Protein AF-A0A0V8HGW3-F1 (afdb_monomer_lite)

Radius of gyration: 15.17 Å; chains: 1; bounding box: 31×19×44 Å

Organism: NCBI:txid1402860

Structure (mmCIF, N/CA/C/O backbone):
data_AF-A0A0V8HGW3-F1
#
_entry.id   AF-A0A0V8HGW3-F1
#
loop_
_atom_site.group_PDB
_atom_site.id
_atom_site.type_symbol
_atom_site.label_atom_id
_atom_site.label_alt_id
_atom_site.label_comp_id
_atom_site.label_asym_id
_atom_site.label_entity_id
_atom_site.label_seq_id
_atom_site.pdbx_PDB_ins_code
_atom_site.Cartn_x
_atom_site.Cartn_y
_atom_site.Cartn_z
_atom_site.occupancy
_atom_site.B_iso_or_equiv
_atom_site.auth_seq_id
_atom_site.auth_comp_id
_atom_site.auth_asym_id
_atom_site.auth_atom_id
_atom_site.pdbx_PDB_model_num
ATOM 1 N N . MET A 1 1 ? -8.199 -7.502 18.782 1.00 64.44 1 MET A N 1
ATOM 2 C CA . MET A 1 1 ? -8.156 -6.295 17.922 1.00 64.44 1 MET A CA 1
ATOM 3 C C . MET A 1 1 ? -7.642 -6.554 16.519 1.00 64.44 1 MET A C 1
ATOM 5 O O . MET A 1 1 ? -8.337 -6.178 15.583 1.00 64.44 1 MET A O 1
ATOM 9 N N . PHE A 1 2 ? -6.499 -7.232 16.363 1.00 64.94 2 PHE A N 1
ATOM 10 C CA . PHE A 1 2 ? -5.941 -7.578 15.050 1.00 64.94 2 PHE A CA 1
ATOM 11 C C . PHE A 1 2 ? -6.983 -8.210 14.113 1.00 64.94 2 PHE A C 1
ATOM 13 O O . PHE A 1 2 ? -7.167 -7.738 13.006 1.00 64.94 2 PHE A O 1
ATOM 20 N N . LYS A 1 3 ? -7.817 -9.147 14.600 1.00 72.38 3 LYS A N 1
ATOM 21 C CA . LYS A 1 3 ? -8.936 -9.737 13.828 1.00 72.38 3 LYS A CA 1
ATOM 22 C C . LYS A 1 3 ? -9.996 -8.741 13.303 1.00 72.38 3 LYS A C 1
ATOM 24 O O . LYS A 1 3 ? -10.686 -9.067 12.339 1.00 72.38 3 LYS A O 1
ATOM 29 N N . ARG A 1 4 ? -10.200 -7.578 13.940 1.00 75.19 4 ARG A N 1
ATOM 30 C CA . ARG A 1 4 ? -11.141 -6.534 13.467 1.00 75.19 4 ARG A CA 1
ATOM 31 C C . ARG A 1 4 ? -10.484 -5.663 12.395 1.00 75.19 4 ARG A C 1
ATOM 33 O O . ARG A 1 4 ? -11.070 -5.496 11.332 1.00 75.19 4 ARG A O 1
ATOM 40 N N . TYR A 1 5 ? -9.250 -5.218 12.635 1.00 73.88 5 TYR A N 1
ATOM 41 C CA . TYR A 1 5 ? -8.438 -4.501 11.643 1.00 73.88 5 TYR A CA 1
ATOM 42 C C . TYR A 1 5 ? -8.135 -5.351 10.407 1.00 73.88 5 TYR A C 1
ATOM 44 O O . TYR A 1 5 ? -8.195 -4.851 9.290 1.00 73.88 5 TYR A O 1
ATOM 52 N N . LEU A 1 6 ? -7.889 -6.647 10.590 1.00 74.25 6 LEU A N 1
ATOM 53 C CA . LEU A 1 6 ? -7.709 -7.610 9.512 1.00 74.25 6 LEU A CA 1
ATOM 54 C C . LEU A 1 6 ? -8.992 -7.749 8.692 1.00 74.25 6 LEU A C 1
ATOM 56 O O . LEU A 1 6 ? -8.943 -7.637 7.477 1.00 74.25 6 LEU A O 1
ATOM 60 N N . ARG A 1 7 ? -10.162 -7.901 9.334 1.00 83.81 7 ARG A N 1
ATOM 61 C CA . ARG A 1 7 ? -11.455 -7.910 8.624 1.00 83.81 7 ARG A CA 1
ATOM 62 C C . ARG A 1 7 ? -11.721 -6.609 7.870 1.00 83.81 7 ARG A C 1
ATOM 64 O O . ARG A 1 7 ? -12.264 -6.654 6.773 1.00 83.81 7 ARG A O 1
ATOM 71 N N . PHE A 1 8 ? -11.351 -5.466 8.440 1.00 83.88 8 PHE A N 1
ATOM 72 C CA . PHE A 1 8 ? -11.433 -4.179 7.754 1.00 83.88 8 PHE A CA 1
ATOM 73 C C . PHE A 1 8 ? -10.497 -4.121 6.538 1.00 83.88 8 PHE A C 1
ATOM 75 O O . PHE A 1 8 ? -10.933 -3.738 5.459 1.00 83.88 8 PHE A O 1
ATOM 82 N N . ASN A 1 9 ? -9.256 -4.595 6.670 1.00 78.75 9 ASN A N 1
ATOM 83 C CA . ASN A 1 9 ? -8.305 -4.650 5.561 1.00 78.75 9 ASN A CA 1
ATOM 84 C C . ASN A 1 9 ? -8.709 -5.664 4.477 1.00 78.75 9 ASN A C 1
ATOM 86 O O . ASN A 1 9 ? -8.540 -5.379 3.299 1.00 78.75 9 ASN A O 1
ATOM 90 N N . ILE A 1 10 ? -9.355 -6.777 4.841 1.00 83.75 10 ILE A N 1
ATOM 91 C CA . ILE A 1 10 ? -9.988 -7.699 3.882 1.00 83.75 10 ILE A CA 1
ATOM 92 C C . ILE A 1 10 ? -11.128 -6.999 3.129 1.00 83.75 10 ILE A C 1
ATOM 94 O O . ILE A 1 10 ? -11.265 -7.176 1.926 1.00 83.75 10 ILE A O 1
ATOM 98 N N . LYS A 1 11 ? -11.933 -6.161 3.793 1.00 86.06 11 LYS A N 1
ATOM 99 C CA . LYS A 1 11 ? -12.957 -5.353 3.103 1.00 86.06 11 LYS A CA 1
ATOM 100 C C . LYS A 1 11 ? -12.354 -4.277 2.200 1.00 86.06 11 LYS A C 1
ATOM 102 O O . LYS A 1 11 ? -12.970 -3.925 1.203 1.00 86.06 11 LYS A O 1
ATOM 107 N N . LEU A 1 12 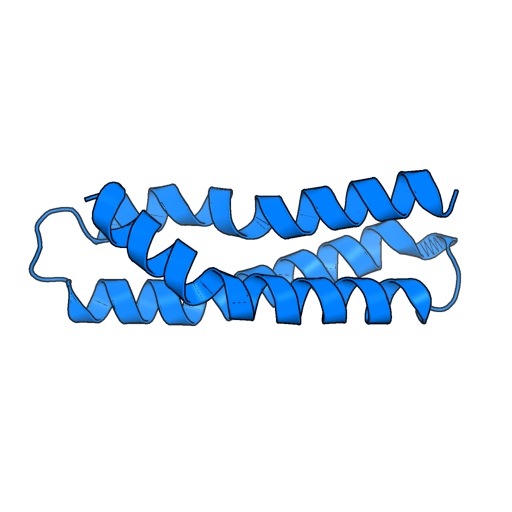? -11.171 -3.768 2.541 1.00 84.75 12 LEU A N 1
ATOM 108 C CA . LEU A 1 12 ? -10.395 -2.869 1.689 1.00 84.75 12 LEU A CA 1
ATOM 109 C C . LEU A 1 12 ? -9.693 -3.604 0.543 1.00 84.75 12 LEU A C 1
ATOM 111 O O . LEU A 1 12 ? -9.194 -2.944 -0.359 1.00 84.75 12 LEU A O 1
ATOM 115 N N . PHE A 1 13 ? -9.653 -4.939 0.537 1.00 83.62 13 PHE A N 1
ATOM 116 C CA . PHE A 1 13 ? -8.937 -5.723 -0.470 1.00 83.62 13 PHE A CA 1
ATOM 117 C C . PHE A 1 13 ? -9.268 -5.349 -1.928 1.00 83.62 13 PHE A C 1
ATOM 119 O O . PHE A 1 13 ? -8.331 -5.233 -2.713 1.00 83.62 13 PHE A O 1
ATOM 126 N N . PRO A 1 14 ? -10.529 -5.057 -2.317 1.00 85.94 14 PRO A N 1
ATOM 127 C CA . PRO A 1 14 ? -10.826 -4.571 -3.666 1.00 85.94 14 PRO A CA 1
ATOM 128 C C . PRO A 1 14 ? -10.116 -3.253 -4.012 1.00 85.94 14 PRO A C 1
ATOM 130 O O . PRO A 1 14 ? -9.672 -3.078 -5.142 1.00 85.94 14 PRO A O 1
ATOM 133 N N . LEU A 1 15 ? -9.958 -2.347 -3.039 1.00 86.94 15 LEU A N 1
ATOM 134 C CA . LEU A 1 15 ? -9.174 -1.122 -3.213 1.00 86.94 15 LEU A CA 1
ATOM 135 C C . LEU A 1 15 ? -7.692 -1.457 -3.405 1.00 86.94 15 LEU A C 1
ATOM 137 O O . LEU A 1 15 ? -7.078 -0.934 -4.327 1.00 86.94 15 LEU A O 1
ATOM 141 N N . TYR A 1 16 ? -7.133 -2.359 -2.590 1.00 83.62 16 TYR A N 1
ATOM 142 C CA . TYR A 1 16 ? -5.752 -2.826 -2.773 1.00 83.62 16 TYR A CA 1
ATOM 143 C C . TYR A 1 16 ? -5.533 -3.417 -4.168 1.00 83.62 16 TYR A C 1
ATOM 145 O O . TYR A 1 16 ? -4.539 -3.085 -4.804 1.00 83.62 16 TYR A O 1
ATOM 153 N N . LEU A 1 17 ? -6.465 -4.239 -4.664 1.00 83.69 17 LEU A N 1
ATOM 154 C CA . LEU A 1 17 ? -6.408 -4.796 -6.017 1.00 83.69 17 LEU A CA 1
ATOM 155 C C . LEU A 1 17 ? -6.464 -3.707 -7.093 1.00 83.69 17 LEU A C 1
ATOM 157 O O . LEU A 1 17 ? -5.652 -3.732 -8.012 1.00 83.69 17 LEU A O 1
ATOM 161 N N . GLY A 1 18 ? -7.377 -2.739 -6.980 1.00 87.19 18 GLY A N 1
ATOM 162 C CA . GLY A 1 18 ? -7.472 -1.636 -7.941 1.00 87.19 18 GLY A CA 1
ATOM 163 C C . GLY A 1 18 ? -6.198 -0.788 -7.988 1.00 87.19 18 GLY A C 1
ATOM 164 O O . GLY A 1 18 ? -5.684 -0.495 -9.064 1.00 87.19 18 GLY A O 1
ATOM 165 N N . LEU A 1 19 ? -5.641 -0.461 -6.820 1.00 86.12 19 LEU A N 1
ATOM 166 C CA . LEU A 1 19 ? -4.390 0.290 -6.698 1.00 86.12 19 LEU A CA 1
ATOM 167 C C . LEU A 1 19 ? -3.182 -0.508 -7.200 1.00 86.12 19 LEU A C 1
ATOM 169 O O . LEU A 1 19 ? -2.308 0.043 -7.862 1.00 86.12 19 LEU A O 1
ATOM 173 N N . ALA A 1 20 ? -3.151 -1.813 -6.938 1.00 82.69 20 ALA A N 1
ATOM 174 C CA . ALA A 1 20 ? -2.152 -2.715 -7.489 1.00 82.69 20 ALA A CA 1
ATOM 175 C C . ALA A 1 20 ? -2.219 -2.781 -9.022 1.00 82.69 20 ALA A C 1
ATOM 177 O O . ALA A 1 20 ? -1.184 -2.730 -9.677 1.00 82.69 20 ALA A O 1
ATOM 178 N N . PHE A 1 21 ? -3.416 -2.837 -9.611 1.00 85.25 21 PHE A N 1
ATOM 179 C CA . PHE A 1 21 ? -3.583 -2.760 -11.063 1.00 85.25 21 PHE A CA 1
ATOM 180 C C . PHE A 1 21 ? -3.099 -1.424 -11.627 1.00 85.25 21 PHE A C 1
ATOM 182 O O . PHE A 1 21 ? -2.409 -1.416 -12.643 1.00 85.25 21 PHE A O 1
ATOM 189 N N . MET A 1 22 ? -3.396 -0.309 -10.955 1.00 82.88 22 MET A N 1
ATOM 190 C CA . MET A 1 22 ? -2.857 0.998 -11.339 1.00 82.88 22 MET A CA 1
ATOM 191 C C . MET A 1 22 ? -1.328 1.029 -11.280 1.00 82.88 22 MET A C 1
ATOM 193 O O . MET A 1 22 ? -0.714 1.557 -12.200 1.00 82.88 22 MET A O 1
ATOM 197 N N . LEU A 1 23 ? -0.715 0.421 -10.257 1.00 82.31 23 LEU A N 1
ATOM 198 C CA . LEU A 1 23 ? 0.740 0.269 -10.169 1.00 82.31 23 LEU A CA 1
ATOM 199 C C . LEU A 1 23 ? 1.291 -0.518 -11.360 1.00 82.31 23 LEU A C 1
ATOM 201 O O . LEU A 1 23 ? 2.262 -0.089 -11.972 1.00 82.31 23 LEU A O 1
ATOM 205 N N . MET A 1 24 ? 0.662 -1.646 -11.708 1.00 80.56 24 MET A N 1
ATOM 206 C CA . MET A 1 24 ? 1.084 -2.441 -12.863 1.00 80.56 24 MET A CA 1
ATOM 207 C C . MET A 1 24 ? 1.007 -1.626 -14.154 1.00 80.56 24 MET A C 1
ATOM 209 O O . MET A 1 24 ? 1.961 -1.634 -14.917 1.00 80.56 24 MET A O 1
ATOM 213 N N . ILE A 1 25 ? -0.089 -0.895 -14.381 1.00 81.88 25 ILE A N 1
ATOM 214 C CA . ILE A 1 25 ? -0.251 -0.039 -15.565 1.00 81.88 25 ILE A CA 1
ATOM 215 C C . ILE A 1 25 ? 0.822 1.054 -15.577 1.00 81.88 25 ILE A C 1
ATOM 217 O O . ILE A 1 25 ? 1.500 1.218 -16.583 1.00 81.88 25 ILE A O 1
ATOM 221 N N . ALA A 1 26 ? 1.023 1.761 -14.464 1.00 76.06 26 ALA A N 1
ATOM 222 C CA . ALA A 1 26 ? 2.031 2.814 -14.369 1.00 76.06 26 ALA A CA 1
ATOM 223 C C . ALA A 1 26 ? 3.440 2.291 -14.688 1.00 76.06 26 ALA A C 1
ATOM 225 O O . ALA A 1 26 ? 4.179 2.945 -15.410 1.00 76.06 26 ALA A O 1
ATOM 226 N N . ILE A 1 27 ? 3.777 1.091 -14.209 1.00 74.94 27 ILE A N 1
ATOM 227 C CA . ILE A 1 27 ? 5.066 0.446 -14.476 1.00 74.94 27 ILE A CA 1
ATOM 228 C C . ILE A 1 27 ? 5.174 -0.037 -15.932 1.00 74.94 27 ILE A C 1
ATOM 230 O O . ILE A 1 27 ? 6.220 0.124 -16.545 1.00 74.94 27 ILE A O 1
ATOM 234 N N . PHE A 1 28 ? 4.117 -0.627 -16.499 1.00 75.50 28 PHE A N 1
ATOM 235 C CA . PHE A 1 28 ? 4.111 -1.111 -17.889 1.00 75.50 28 PHE A CA 1
ATOM 236 C C . PHE A 1 28 ? 4.234 0.022 -18.915 1.00 75.50 28 PHE A C 1
ATOM 238 O O . PHE A 1 28 ? 4.818 -0.180 -19.975 1.00 75.50 28 PHE A O 1
ATOM 245 N N . PHE A 1 29 ? 3.638 1.180 -18.625 1.00 75.50 29 PHE A N 1
ATOM 246 C CA . PHE A 1 29 ? 3.667 2.362 -19.490 1.00 75.50 29 PHE A CA 1
ATOM 247 C C . PHE A 1 29 ? 4.784 3.353 -19.123 1.00 75.50 29 PHE A C 1
ATOM 249 O O . PHE A 1 29 ? 4.919 4.370 -19.800 1.00 75.50 29 PHE A O 1
ATOM 256 N N . GLY A 1 30 ? 5.559 3.081 -18.068 1.00 69.56 30 GLY A N 1
ATOM 257 C CA . GLY A 1 30 ? 6.708 3.892 -17.673 1.00 69.56 30 GLY A CA 1
ATOM 258 C C . GLY A 1 30 ? 7.813 3.819 -18.725 1.00 69.56 30 GLY A C 1
ATOM 259 O O . GLY A 1 30 ? 8.199 2.733 -19.161 1.00 69.56 30 GLY A O 1
ATOM 260 N N . GLU A 1 31 ? 8.297 4.980 -19.165 1.00 59.75 31 GLU A N 1
ATOM 261 C CA . GLU A 1 31 ? 9.380 5.080 -20.142 1.00 59.75 31 GLU A CA 1
ATOM 262 C C . GLU A 1 31 ? 10.727 4.741 -19.480 1.00 59.75 31 GLU A C 1
ATOM 264 O O . GLU A 1 31 ? 11.098 5.305 -18.454 1.00 59.75 31 GLU A O 1
ATOM 269 N N . ASP A 1 32 ? 11.469 3.826 -20.110 1.00 65.19 32 ASP A N 1
ATOM 270 C CA . ASP A 1 32 ? 12.806 3.347 -19.743 1.00 65.19 32 ASP A CA 1
ATOM 271 C C . ASP A 1 32 ? 12.932 2.534 -18.437 1.00 65.19 32 ASP A C 1
ATOM 273 O O . ASP A 1 32 ? 13.014 3.037 -17.314 1.00 65.19 32 ASP A O 1
ATOM 277 N N . GLY A 1 33 ? 13.162 1.223 -18.600 1.00 61.53 33 GLY A N 1
ATOM 278 C CA . GLY A 1 33 ? 13.435 0.269 -17.513 1.00 61.53 33 GLY A CA 1
ATOM 279 C C . GLY A 1 33 ? 14.647 0.597 -16.619 1.00 61.53 33 GLY A C 1
ATOM 280 O O . GLY A 1 33 ? 14.850 -0.069 -15.599 1.00 61.53 33 GLY A O 1
ATOM 281 N N . GLY A 1 34 ? 15.425 1.634 -16.954 1.00 68.69 34 GLY A N 1
ATOM 282 C CA . GLY A 1 34 ? 16.503 2.179 -16.127 1.00 68.69 34 GLY A CA 1
ATOM 283 C C . GLY A 1 34 ? 16.025 2.852 -14.835 1.00 68.69 34 GLY A C 1
ATOM 284 O O . GLY A 1 34 ? 16.772 2.857 -13.857 1.00 68.69 34 GLY A O 1
ATOM 285 N N . LYS A 1 35 ? 14.780 3.352 -14.786 1.00 75.00 35 LYS A N 1
ATOM 286 C CA . LYS A 1 35 ? 14.197 4.011 -13.597 1.00 75.00 35 LYS A CA 1
ATOM 287 C C . LYS A 1 35 ? 13.152 3.179 -12.854 1.00 75.00 35 LYS A C 1
ATOM 289 O O . LYS A 1 35 ? 12.601 3.637 -11.857 1.00 75.00 35 LYS A O 1
ATOM 294 N N . PHE A 1 36 ? 12.956 1.921 -13.257 1.00 78.62 36 PHE A N 1
ATOM 295 C CA . PHE A 1 36 ? 11.941 1.020 -12.696 1.00 78.62 36 PHE A CA 1
ATOM 296 C C . PHE A 1 36 ? 11.881 1.024 -11.160 1.00 78.62 36 PHE A C 1
ATOM 298 O O . PHE A 1 36 ? 10.806 1.123 -10.577 1.00 78.62 36 PHE A O 1
ATOM 305 N N . LEU A 1 37 ? 13.033 0.889 -10.489 1.00 79.88 37 LEU A N 1
ATOM 306 C CA . LEU A 1 37 ? 13.072 0.787 -9.025 1.00 79.88 37 LEU A CA 1
ATOM 307 C C . LEU A 1 37 ? 12.647 2.088 -8.339 1.00 79.88 37 LEU A C 1
ATOM 309 O O . LEU A 1 37 ? 11.989 2.033 -7.303 1.00 79.88 37 LEU A O 1
ATOM 313 N N . GLU A 1 38 ? 13.014 3.235 -8.908 1.00 83.81 38 GLU A N 1
ATOM 314 C CA . GLU A 1 38 ? 12.672 4.550 -8.369 1.00 83.81 38 GLU A CA 1
ATOM 315 C C . GLU A 1 38 ? 11.172 4.818 -8.524 1.00 83.81 38 GLU A C 1
ATOM 317 O O . GLU A 1 38 ? 10.490 5.138 -7.549 1.00 83.81 38 GLU A O 1
ATOM 322 N N . GLU A 1 39 ? 10.631 4.582 -9.719 1.00 81.94 39 GLU A N 1
ATOM 323 C CA . GLU A 1 39 ? 9.210 4.772 -10.014 1.00 81.94 39 GLU A CA 1
ATOM 324 C C . GLU A 1 39 ? 8.326 3.818 -9.207 1.00 81.94 39 GLU A C 1
ATOM 326 O O . GLU A 1 39 ? 7.338 4.243 -8.601 1.00 81.94 39 GLU A O 1
ATOM 331 N N . ALA A 1 40 ? 8.719 2.544 -9.108 1.00 83.56 40 ALA A N 1
ATOM 332 C CA . ALA A 1 40 ? 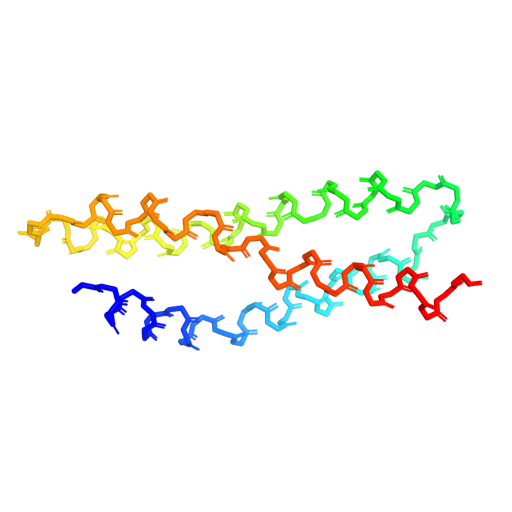8.017 1.568 -8.285 1.00 83.56 40 ALA A CA 1
ATOM 333 C C . ALA A 1 40 ? 8.046 1.960 -6.802 1.00 83.56 40 ALA A C 1
ATOM 335 O O . ALA A 1 40 ? 7.016 1.877 -6.133 1.00 83.56 40 ALA A O 1
ATOM 336 N N . ALA A 1 41 ? 9.185 2.425 -6.276 1.00 86.06 41 ALA A N 1
ATOM 337 C CA . ALA A 1 41 ? 9.286 2.864 -4.886 1.00 86.06 41 ALA A CA 1
ATOM 338 C C . ALA A 1 41 ? 8.382 4.073 -4.598 1.00 86.06 41 ALA A C 1
ATOM 340 O O . ALA A 1 41 ? 7.635 4.057 -3.615 1.00 86.06 41 ALA A O 1
ATOM 341 N N . ILE A 1 42 ? 8.393 5.089 -5.468 1.00 87.81 42 ILE A N 1
ATOM 342 C CA . ILE A 1 42 ? 7.530 6.273 -5.344 1.00 87.81 42 ILE A CA 1
ATOM 343 C C . ILE A 1 42 ? 6.057 5.861 -5.369 1.00 87.81 42 ILE A C 1
ATOM 345 O O . ILE A 1 42 ? 5.282 6.266 -4.496 1.00 87.81 42 ILE A O 1
ATOM 349 N N . ALA A 1 43 ? 5.670 5.015 -6.322 1.00 85.50 43 ALA A N 1
ATOM 350 C CA . ALA A 1 43 ? 4.295 4.564 -6.455 1.00 85.50 43 ALA A CA 1
ATOM 351 C C . ALA A 1 43 ? 3.852 3.717 -5.247 1.00 85.50 43 ALA A C 1
ATOM 353 O O . ALA A 1 43 ? 2.778 3.956 -4.698 1.00 85.50 43 ALA A O 1
ATOM 354 N N . ILE A 1 44 ? 4.690 2.805 -4.740 1.00 88.81 44 ILE A N 1
ATOM 355 C CA . ILE A 1 44 ? 4.404 2.032 -3.516 1.00 88.81 44 ILE A CA 1
ATOM 356 C C . ILE A 1 44 ? 4.151 2.962 -2.325 1.00 88.81 44 ILE A C 1
ATOM 358 O O . ILE A 1 44 ? 3.202 2.739 -1.566 1.00 88.81 44 ILE A O 1
ATOM 362 N N . VAL A 1 45 ? 4.962 4.010 -2.154 1.00 90.12 45 VAL A N 1
ATOM 363 C CA . VAL A 1 45 ? 4.784 4.989 -1.072 1.00 90.12 45 VAL A CA 1
ATOM 364 C C . VAL A 1 45 ? 3.454 5.729 -1.224 1.00 90.12 45 VAL A C 1
ATOM 366 O O . VAL A 1 45 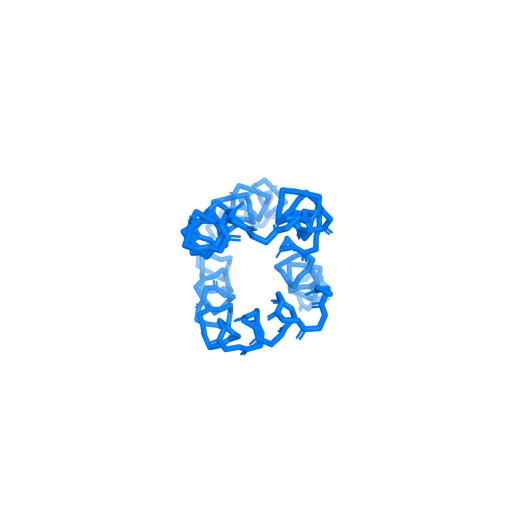? 2.676 5.779 -0.269 1.00 90.12 45 VAL A O 1
ATOM 369 N N . GLN A 1 46 ? 3.149 6.248 -2.416 1.00 88.31 46 GLN A N 1
ATOM 370 C CA . GLN A 1 46 ? 1.889 6.950 -2.685 1.00 88.31 46 GLN A CA 1
ATOM 371 C C . GLN A 1 46 ? 0.668 6.058 -2.424 1.00 88.31 46 GLN A C 1
ATOM 373 O O . GLN A 1 46 ? -0.264 6.461 -1.724 1.00 88.31 46 GLN A O 1
ATOM 378 N N . LEU A 1 47 ? 0.692 4.818 -2.916 1.00 88.38 47 LEU A N 1
ATOM 379 C CA . LEU A 1 47 ? -0.384 3.848 -2.713 1.00 88.38 47 LEU A CA 1
ATOM 380 C C . LEU A 1 47 ? -0.550 3.476 -1.239 1.00 88.38 47 LEU A C 1
ATOM 382 O O . LEU A 1 47 ? -1.674 3.390 -0.739 1.00 88.38 47 LEU A O 1
ATOM 386 N N . SER A 1 48 ? 0.560 3.334 -0.515 1.00 88.12 48 SER A N 1
ATOM 387 C CA . SER A 1 48 ? 0.537 3.083 0.925 1.00 88.12 48 SER A CA 1
ATOM 388 C C . SER A 1 48 ? -0.123 4.233 1.686 1.00 88.12 48 SER A C 1
ATOM 390 O O . SER A 1 48 ? -0.937 3.978 2.573 1.00 88.12 48 SER A O 1
ATOM 392 N N . PHE A 1 49 ? 0.142 5.490 1.310 1.00 89.31 49 PHE A N 1
ATOM 393 C CA . PHE A 1 49 ? -0.533 6.655 1.892 1.00 89.31 49 PHE A CA 1
ATOM 394 C C . PHE A 1 49 ? -2.038 6.664 1.612 1.00 89.31 49 PHE A C 1
ATOM 396 O O . PHE A 1 49 ? -2.823 6.888 2.536 1.00 89.31 49 PHE A O 1
ATOM 403 N N . ILE A 1 50 ? -2.458 6.366 0.378 1.00 89.00 50 ILE A N 1
ATOM 404 C CA . ILE A 1 50 ? -3.882 6.296 0.008 1.00 89.00 50 ILE A CA 1
ATOM 405 C C . ILE A 1 50 ? -4.617 5.267 0.874 1.00 89.00 50 ILE A C 1
ATOM 407 O O . ILE A 1 50 ? -5.711 5.531 1.369 1.00 89.00 50 ILE A O 1
ATOM 411 N N . VAL A 1 51 ? -4.000 4.111 1.109 1.00 88.25 51 VAL A N 1
ATOM 412 C CA . VAL A 1 51 ? -4.557 3.037 1.940 1.00 88.25 51 VAL A CA 1
ATOM 413 C C . VAL A 1 51 ? -4.466 3.337 3.441 1.00 88.25 51 VAL A C 1
ATOM 415 O O . VAL A 1 51 ? -5.282 2.856 4.238 1.00 88.25 51 VAL A O 1
ATOM 418 N N . LEU A 1 52 ? -3.513 4.163 3.860 1.00 88.38 52 LEU A N 1
ATOM 419 C CA . LEU A 1 52 ? -3.388 4.578 5.250 1.00 88.38 52 LEU A CA 1
ATOM 420 C C . LEU A 1 52 ? -4.578 5.449 5.686 1.00 88.38 52 LEU A C 1
ATOM 422 O O . LEU A 1 52 ? -5.053 5.298 6.811 1.00 88.38 52 LEU A O 1
ATOM 426 N N . ILE A 1 53 ? -5.119 6.290 4.796 1.00 89.50 53 ILE A N 1
ATOM 427 C CA . ILE A 1 53 ? -6.277 7.164 5.069 1.00 89.50 53 ILE A CA 1
ATOM 428 C C . ILE A 1 53 ? -7.476 6.386 5.647 1.00 89.50 53 ILE A C 1
ATOM 430 O O . ILE A 1 53 ? -7.902 6.705 6.761 1.00 89.50 53 ILE A O 1
ATOM 434 N N . PRO A 1 54 ? -8.032 5.351 4.983 1.00 87.62 54 PRO A N 1
ATOM 435 C CA . PRO A 1 54 ? -9.161 4.605 5.529 1.00 87.62 54 PRO A CA 1
ATOM 436 C C . PRO A 1 54 ? -8.813 3.869 6.834 1.00 87.62 54 PRO A C 1
ATOM 438 O O . PRO A 1 54 ? -9.680 3.744 7.699 1.00 87.62 54 PRO A O 1
ATOM 441 N N . ASN A 1 55 ? -7.559 3.439 7.030 1.00 86.19 55 ASN A N 1
ATOM 442 C CA . ASN A 1 55 ? -7.102 2.846 8.294 1.00 86.19 55 ASN A CA 1
ATOM 443 C C . ASN A 1 55 ? -7.080 3.873 9.443 1.00 86.19 55 ASN A C 1
ATOM 445 O O . ASN A 1 55 ? -7.550 3.573 10.543 1.00 86.19 55 ASN A O 1
ATOM 449 N N . ILE A 1 56 ? -6.623 5.102 9.184 1.00 87.44 56 ILE A N 1
ATOM 450 C CA . ILE A 1 56 ? -6.674 6.219 10.137 1.00 87.44 56 ILE A CA 1
ATOM 451 C C . ILE A 1 56 ? -8.130 6.574 10.467 1.00 87.44 56 ILE A C 1
ATOM 453 O O . ILE A 1 56 ? -8.489 6.696 11.639 1.00 87.44 56 ILE A O 1
ATOM 457 N N . VAL A 1 57 ? -9.001 6.686 9.459 1.00 88.31 57 VAL A N 1
ATOM 458 C CA . VAL A 1 57 ? -10.435 6.960 9.663 1.00 88.31 57 VAL A CA 1
ATOM 459 C C . VAL A 1 57 ? -11.084 5.868 10.519 1.00 88.31 57 VAL A C 1
ATOM 461 O O . VAL A 1 57 ? -11.844 6.170 11.444 1.00 88.31 57 VAL A O 1
ATOM 464 N N . TYR A 1 58 ? -10.766 4.598 10.256 1.00 85.50 58 TYR A N 1
ATOM 465 C CA . TYR A 1 58 ? -11.243 3.475 11.058 1.00 85.50 58 TYR A CA 1
ATOM 466 C C . TYR A 1 58 ? -10.773 3.575 12.515 1.00 85.50 58 TYR A C 1
ATOM 468 O O . TYR A 1 58 ? -11.591 3.397 13.424 1.00 85.50 58 TYR A O 1
ATOM 476 N N . MET A 1 59 ? -9.501 3.924 12.743 1.00 86.50 59 MET A N 1
ATOM 477 C CA . MET A 1 59 ? -8.949 4.155 14.080 1.00 86.50 59 MET A CA 1
ATOM 478 C C . MET A 1 59 ? -9.721 5.252 14.817 1.00 86.50 59 MET A C 1
ATOM 480 O O . MET A 1 59 ? -10.175 5.026 15.936 1.00 86.50 59 MET A O 1
ATOM 484 N N . PHE A 1 60 ? -9.928 6.418 14.194 1.00 85.50 60 PHE A N 1
ATOM 485 C CA . PHE A 1 60 ? -10.643 7.532 14.824 1.00 85.50 60 PHE A CA 1
ATOM 486 C C . PHE A 1 60 ? -12.075 7.161 15.218 1.00 85.50 60 PHE A C 1
ATOM 488 O O . PHE A 1 60 ? -12.522 7.522 16.310 1.00 85.50 60 PHE A O 1
ATOM 495 N N . ARG A 1 61 ? -12.776 6.390 14.376 1.00 85.31 61 ARG A N 1
ATOM 496 C CA . ARG A 1 61 ? -14.128 5.891 14.680 1.00 85.31 61 ARG A CA 1
ATOM 497 C C . ARG A 1 61 ? -14.154 4.909 15.855 1.00 85.31 61 ARG A C 1
ATOM 499 O O . ARG A 1 61 ? -15.140 4.877 16.582 1.00 85.31 61 ARG A O 1
ATOM 506 N N . HIS A 1 62 ? -13.070 4.169 16.083 1.00 82.94 62 HIS A N 1
ATOM 507 C CA . HIS A 1 62 ? -12.957 3.168 17.150 1.00 82.94 62 HIS A CA 1
ATOM 508 C C . HIS A 1 62 ? -11.993 3.594 18.269 1.00 82.94 62 HIS A C 1
ATOM 510 O O . HIS A 1 62 ? -11.530 2.760 19.045 1.00 82.94 62 HIS A O 1
ATOM 516 N N . ARG A 1 63 ? -11.709 4.899 18.407 1.00 75.75 63 ARG A N 1
ATOM 517 C CA . ARG A 1 63 ? -10.710 5.429 19.356 1.00 75.75 63 ARG A CA 1
ATOM 518 C C . ARG A 1 63 ? -10.996 5.108 20.826 1.00 75.75 63 ARG A C 1
ATOM 520 O O . ARG A 1 63 ? -10.080 5.118 21.637 1.00 75.75 63 ARG A O 1
ATOM 527 N N . ARG A 1 64 ? -12.267 4.854 21.165 1.00 76.38 64 ARG A N 1
ATOM 528 C CA . ARG A 1 64 ? -12.708 4.470 22.518 1.00 76.38 64 ARG A CA 1
ATOM 529 C C . ARG A 1 64 ? -12.369 3.017 22.865 1.00 76.38 64 ARG A C 1
ATOM 531 O O . ARG A 1 64 ? -12.473 2.644 24.026 1.00 76.38 64 ARG A O 1
ATOM 538 N N . GLU A 1 65 ? -11.965 2.204 21.888 1.00 78.38 65 GLU A N 1
ATOM 539 C CA . GLU A 1 65 ? -11.462 0.857 22.140 1.00 78.38 65 GLU A CA 1
ATOM 540 C C . GLU A 1 65 ? -9.987 0.934 22.572 1.00 78.38 65 GLU A C 1
ATOM 542 O O . GLU A 1 65 ? -9.121 1.386 21.813 1.00 78.38 65 GLU A O 1
ATOM 547 N N . SER A 1 66 ? -9.698 0.487 23.795 1.00 64.69 66 SER A N 1
ATOM 548 C CA . SER A 1 66 ? -8.352 0.448 24.376 1.00 64.69 66 SER A CA 1
ATOM 549 C C . SER A 1 66 ? -7.385 -0.314 23.461 1.00 64.69 66 SER A C 1
ATOM 551 O O . SER A 1 66 ? -7.544 -1.517 23.268 1.00 64.69 66 SER A O 1
ATOM 553 N N . GLY A 1 67 ? -6.394 0.374 22.879 1.00 71.25 67 GLY A N 1
ATOM 554 C CA . GLY A 1 67 ? -5.391 -0.227 21.983 1.00 71.25 67 GLY A CA 1
ATOM 555 C C . GLY A 1 67 ? -5.586 0.022 20.479 1.00 71.25 67 GLY A C 1
ATOM 556 O O . GLY A 1 67 ? -4.827 -0.529 19.681 1.00 71.25 67 GLY A O 1
ATOM 557 N N . SER A 1 68 ? -6.545 0.865 20.064 1.00 74.00 68 SER A N 1
ATOM 558 C CA . SER A 1 68 ? -6.777 1.182 18.638 1.00 74.00 68 SER A CA 1
ATOM 559 C C . SER A 1 68 ? -5.545 1.756 17.917 1.00 74.00 68 SER A C 1
ATOM 561 O O . SER A 1 68 ? -5.334 1.449 16.743 1.00 74.00 68 SER A O 1
ATOM 563 N N . LEU A 1 69 ? -4.718 2.521 18.637 1.00 79.38 69 LEU A N 1
ATOM 564 C CA . LEU A 1 69 ? -3.498 3.161 18.137 1.00 79.38 69 LEU A CA 1
ATOM 565 C C . LEU A 1 69 ? -2.353 2.149 17.962 1.00 79.38 69 LEU A C 1
ATOM 567 O O . LEU A 1 69 ? -1.692 2.140 16.930 1.00 79.38 69 LEU A O 1
ATOM 571 N N . ILE A 1 70 ? -2.195 1.219 18.912 1.00 81.62 70 ILE A N 1
ATOM 572 C CA . ILE A 1 70 ? -1.239 0.100 18.811 1.00 81.62 70 ILE A CA 1
ATOM 573 C C . ILE A 1 70 ? -1.617 -0.811 17.633 1.00 81.62 70 ILE A C 1
ATOM 575 O O . ILE A 1 70 ? -0.754 -1.249 16.876 1.00 81.62 70 ILE A O 1
ATOM 579 N N . GLY A 1 71 ? -2.919 -1.053 17.438 1.00 76.44 71 GLY A N 1
ATOM 580 C CA . GLY A 1 71 ? -3.431 -1.802 16.291 1.00 76.44 71 GLY A CA 1
ATOM 581 C C . GLY A 1 71 ? -3.128 -1.136 14.946 1.00 76.44 71 GLY A C 1
ATOM 582 O O . GLY A 1 71 ? -2.773 -1.840 14.006 1.00 76.44 71 GLY A O 1
ATOM 583 N N . LEU A 1 72 ? -3.221 0.197 14.856 1.00 81.56 72 LEU A N 1
ATOM 584 C CA . LEU A 1 72 ? -2.852 0.937 13.647 1.00 81.56 72 LEU A CA 1
ATOM 585 C C . LEU A 1 72 ? -1.344 0.850 13.382 1.00 81.56 72 LEU A C 1
ATOM 587 O O . LEU A 1 72 ? -0.951 0.484 12.278 1.00 81.56 72 LEU A O 1
ATOM 591 N N . LEU A 1 73 ? -0.513 1.129 14.392 1.00 83.88 73 LEU A N 1
ATOM 592 C CA . LEU A 1 73 ? 0.949 1.093 14.268 1.00 83.88 73 LEU A CA 1
ATOM 593 C C . LEU A 1 73 ? 1.458 -0.278 13.800 1.00 83.88 73 LEU A C 1
ATOM 595 O O . LEU A 1 73 ? 2.355 -0.340 12.967 1.00 83.88 73 LEU A O 1
ATOM 599 N N . GLY A 1 74 ? 0.841 -1.368 14.266 1.00 80.94 74 GLY A N 1
ATOM 600 C CA . GLY A 1 74 ? 1.168 -2.721 13.809 1.00 80.94 74 GLY A CA 1
ATOM 601 C C . GLY A 1 74 ? 0.761 -3.027 12.361 1.00 80.94 74 GLY A C 1
ATOM 602 O O . GLY A 1 74 ? 1.312 -3.946 11.765 1.00 80.94 74 GLY A O 1
ATOM 603 N N . MET A 1 75 ? -0.180 -2.275 11.779 1.00 78.50 75 MET A N 1
ATOM 604 C CA . MET A 1 75 ? -0.649 -2.478 10.400 1.00 78.50 75 MET A CA 1
ATOM 605 C C . MET A 1 75 ? 0.108 -1.624 9.379 1.00 78.50 75 MET A C 1
ATOM 607 O O . MET A 1 75 ? 0.222 -2.048 8.234 1.00 78.50 75 MET A O 1
ATOM 611 N N . ILE A 1 76 ? 0.663 -0.471 9.775 1.00 84.06 76 ILE A N 1
ATOM 612 C CA . ILE A 1 76 ? 1.469 0.403 8.899 1.00 84.06 76 ILE A CA 1
ATOM 613 C C . ILE A 1 76 ? 2.529 -0.371 8.095 1.00 84.06 7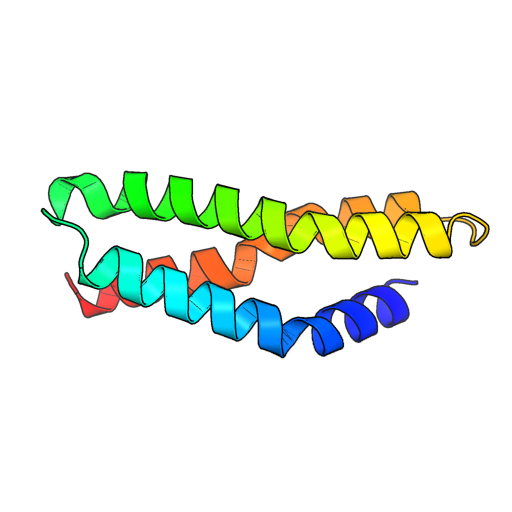6 ILE A C 1
ATOM 615 O O . ILE A 1 76 ? 2.531 -0.229 6.874 1.00 84.06 76 ILE A O 1
ATOM 619 N N . PRO A 1 77 ? 3.385 -1.220 8.703 1.00 84.31 77 PRO A N 1
ATOM 620 C CA . PRO A 1 77 ? 4.396 -1.957 7.943 1.00 84.31 77 PRO A CA 1
ATOM 621 C C . PRO A 1 77 ? 3.811 -3.063 7.050 1.00 84.31 77 PRO A C 1
ATOM 623 O O . PRO A 1 77 ? 4.489 -3.525 6.140 1.00 84.31 77 PRO A O 1
ATOM 626 N N . VAL A 1 78 ? 2.562 -3.484 7.277 1.00 83.88 78 VAL A N 1
ATOM 627 C CA . VAL A 1 78 ? 1.891 -4.537 6.495 1.00 83.88 78 VAL A CA 1
ATOM 628 C C . VAL A 1 78 ? 1.243 -3.971 5.226 1.00 83.88 78 VAL A C 1
ATOM 630 O O . VAL A 1 78 ? 1.188 -4.661 4.212 1.00 83.88 78 VAL A O 1
A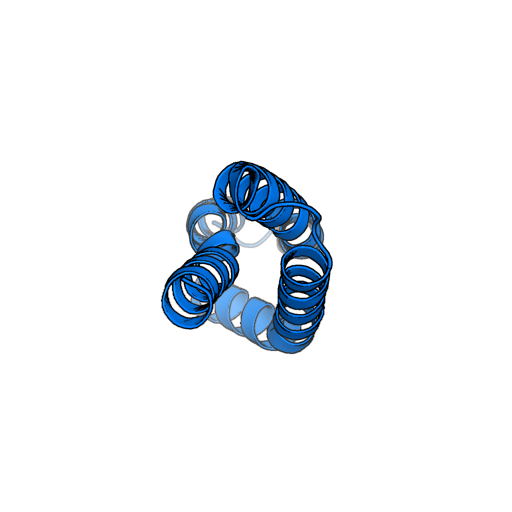TOM 633 N N . ILE A 1 79 ? 0.788 -2.714 5.255 1.00 85.19 79 ILE A N 1
ATOM 634 C CA . ILE A 1 79 ? 0.151 -2.028 4.116 1.00 85.19 79 ILE A CA 1
ATOM 635 C C . ILE A 1 79 ? 0.998 -2.056 2.827 1.00 85.19 79 ILE A C 1
ATOM 637 O O . ILE A 1 79 ? 0.423 -2.369 1.785 1.00 85.19 79 ILE A O 1
ATOM 641 N N . PRO A 1 80 ? 2.315 -1.760 2.838 1.00 85.75 80 PRO A N 1
ATOM 642 C CA . PRO A 1 80 ? 3.113 -1.752 1.612 1.00 85.75 80 PRO A CA 1
ATOM 643 C C . PRO A 1 80 ? 3.404 -3.152 1.049 1.00 85.75 80 PRO A C 1
ATOM 645 O O . PRO A 1 80 ? 3.728 -3.271 -0.131 1.00 85.75 80 PRO A O 1
ATOM 648 N N . VAL A 1 81 ? 3.288 -4.215 1.858 1.00 87.00 81 VAL A N 1
ATOM 649 C CA . VAL A 1 81 ? 3.729 -5.579 1.500 1.00 87.00 81 VAL A CA 1
ATOM 650 C C . VAL A 1 81 ? 3.129 -6.082 0.178 1.00 87.00 81 VAL A C 1
ATOM 652 O O . VAL A 1 81 ? 3.898 -6.551 -0.661 1.00 87.00 81 VAL A O 1
ATOM 655 N N . PRO A 1 82 ? 1.811 -5.969 -0.083 1.00 84.44 82 PRO A N 1
ATOM 656 C CA . PRO A 1 82 ? 1.233 -6.429 -1.344 1.00 84.44 82 PRO A CA 1
ATOM 657 C C . PRO A 1 82 ? 1.798 -5.692 -2.564 1.00 84.44 82 PRO A C 1
ATOM 659 O O . PRO A 1 82 ? 2.051 -6.316 -3.590 1.00 84.44 82 PRO A O 1
ATOM 662 N N . PHE A 1 83 ? 2.039 -4.383 -2.454 1.00 85.50 83 PHE A N 1
ATOM 663 C CA . PHE A 1 83 ? 2.573 -3.582 -3.558 1.00 85.50 83 PHE A CA 1
ATOM 664 C C . PHE A 1 83 ? 4.039 -3.923 -3.843 1.00 85.50 83 PHE A C 1
ATOM 666 O O . PHE A 1 83 ? 4.427 -4.045 -5.002 1.00 85.50 83 PHE A O 1
ATOM 673 N N . VAL A 1 84 ? 4.830 -4.159 -2.791 1.00 86.81 84 VAL A N 1
ATOM 674 C CA . VAL A 1 84 ? 6.221 -4.624 -2.908 1.00 86.81 84 VAL A CA 1
ATOM 675 C C . VAL A 1 84 ? 6.284 -5.989 -3.593 1.00 86.81 84 VAL A C 1
ATOM 677 O O . VAL A 1 84 ? 7.080 -6.170 -4.512 1.00 86.81 84 VAL A O 1
ATOM 680 N N . LEU A 1 85 ? 5.429 -6.940 -3.198 1.00 87.00 85 LEU A N 1
ATOM 681 C CA . LEU A 1 85 ? 5.380 -8.267 -3.824 1.00 87.00 85 LEU A CA 1
ATOM 682 C C . LEU A 1 85 ? 5.065 -8.181 -5.321 1.00 87.00 85 LEU A C 1
ATOM 684 O O . LEU A 1 85 ? 5.695 -8.871 -6.118 1.00 87.00 85 LEU A O 1
ATOM 688 N N . ILE A 1 86 ? 4.131 -7.311 -5.707 1.00 84.31 86 ILE A N 1
ATOM 689 C CA . ILE A 1 86 ? 3.768 -7.101 -7.113 1.00 84.31 86 ILE A CA 1
ATOM 690 C C . ILE A 1 86 ? 4.914 -6.452 -7.887 1.00 84.31 86 ILE A C 1
ATOM 692 O O . ILE A 1 86 ? 5.233 -6.909 -8.980 1.00 84.31 86 ILE A O 1
ATOM 696 N N . ALA A 1 87 ? 5.574 -5.440 -7.324 1.00 83.81 87 ALA A N 1
ATOM 697 C CA . ALA A 1 87 ? 6.724 -4.808 -7.966 1.00 83.81 87 ALA A CA 1
ATOM 698 C C . ALA A 1 87 ? 7.882 -5.800 -8.185 1.00 83.81 87 ALA A C 1
ATOM 700 O O . ALA A 1 87 ? 8.485 -5.811 -9.256 1.00 83.81 87 ALA A O 1
ATOM 701 N N . ILE A 1 88 ? 8.160 -6.676 -7.212 1.00 86.31 88 ILE A N 1
ATOM 702 C CA . ILE A 1 88 ? 9.162 -7.745 -7.357 1.00 86.31 88 ILE A CA 1
ATOM 703 C C . ILE A 1 88 ? 8.743 -8.733 -8.450 1.00 86.31 88 ILE A C 1
ATOM 705 O O . ILE A 1 88 ? 9.560 -9.075 -9.302 1.00 86.31 88 ILE A O 1
ATOM 709 N N . LEU A 1 89 ? 7.480 -9.169 -8.455 1.00 85.38 89 LEU A N 1
ATOM 710 C CA . LEU A 1 89 ? 6.961 -10.091 -9.466 1.00 85.38 89 LEU A CA 1
ATOM 711 C C . LEU A 1 89 ? 7.107 -9.504 -10.876 1.00 85.38 89 LEU A C 1
ATOM 713 O O . LEU A 1 89 ? 7.608 -10.175 -11.772 1.00 85.38 89 LEU A O 1
ATOM 717 N N . LEU A 1 90 ? 6.734 -8.236 -11.058 1.00 81.19 90 LEU A N 1
ATOM 718 C CA . LEU A 1 90 ? 6.915 -7.528 -12.322 1.00 81.19 90 LEU A CA 1
ATOM 719 C C . LEU A 1 90 ? 8.387 -7.449 -12.717 1.00 81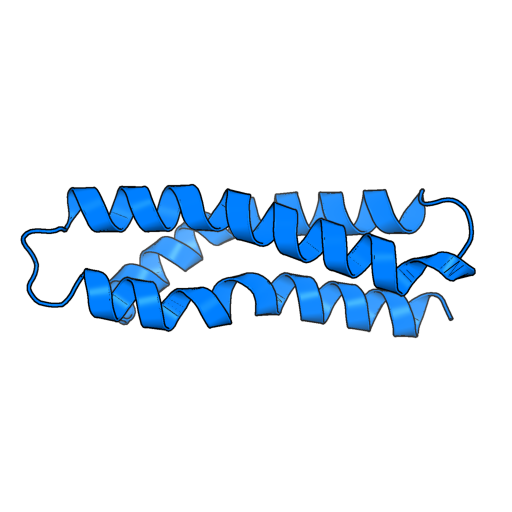.19 90 LEU A C 1
ATOM 721 O O . LEU A 1 90 ? 8.710 -7.725 -13.865 1.00 81.19 90 LEU A O 1
ATOM 725 N N . LYS A 1 91 ? 9.289 -7.146 -11.775 1.00 80.12 91 LYS A N 1
ATOM 726 C CA . LYS A 1 91 ? 10.728 -7.084 -12.057 1.00 80.12 91 LYS A CA 1
ATOM 727 C C . LYS A 1 91 ? 11.278 -8.410 -12.581 1.00 80.12 91 LYS A C 1
ATOM 729 O O . LYS A 1 91 ? 12.136 -8.379 -13.448 1.00 80.12 91 LYS A O 1
ATOM 734 N N . VAL A 1 92 ? 10.799 -9.540 -12.060 1.00 82.75 92 VAL A N 1
ATOM 735 C CA . VAL A 1 92 ? 11.219 -10.886 -12.492 1.00 82.75 92 VAL A CA 1
ATOM 736 C C . VAL A 1 92 ? 10.603 -11.285 -13.836 1.00 82.75 92 VAL A C 1
ATOM 738 O O . VAL A 1 92 ? 11.202 -12.060 -14.567 1.00 82.75 92 VAL A O 1
ATOM 741 N N . LEU A 1 93 ? 9.401 -10.800 -14.156 1.00 77.69 93 LEU A N 1
ATOM 742 C CA . LEU A 1 93 ? 8.707 -11.143 -15.403 1.00 77.69 93 LEU A CA 1
ATOM 743 C C . LEU A 1 93 ? 9.136 -10.283 -16.604 1.00 77.69 93 LEU A C 1
ATOM 745 O O . LEU A 1 93 ? 8.978 -10.727 -17.737 1.00 77.69 93 LEU A O 1
ATOM 749 N N . TYR A 1 94 ? 9.612 -9.056 -16.365 1.00 68.12 94 TYR A N 1
ATOM 750 C CA . TYR A 1 94 ? 9.941 -8.066 -17.404 1.00 68.12 94 TYR A CA 1
ATOM 751 C C . TYR A 1 94 ? 11.441 -7.863 -17.665 1.00 68.12 94 TYR A C 1
ATOM 753 O O . TYR A 1 94 ? 11.798 -7.141 -18.597 1.00 68.12 94 TYR A O 1
ATOM 761 N N . VAL A 1 95 ? 12.307 -8.449 -16.838 1.00 55.53 95 VAL A N 1
ATOM 762 C CA . VAL A 1 95 ? 13.771 -8.469 -17.003 1.00 55.53 95 VAL A CA 1
ATOM 763 C C . VAL A 1 95 ? 14.199 -9.891 -17.300 1.00 55.53 95 VAL A C 1
ATOM 765 O O . VAL A 1 95 ? 15.060 -10.054 -18.190 1.00 55.53 95 VAL A O 1
#

pLDDT: mean 80.98, std 7.32, range [55.53, 90.12]

Sequence (95 aa):
MFKRYLRFNIKLFPLYLGLAFMLMIAIFFGEDGGKFLEEAAIAIVQLSFIVLIPNIVYMFRHRRESGSLIGLLGMIPVIPVPFVLIAILLKVLYV

Foldseek 3Di:
DLVVLVVVVVVCVVVVVVLLVVLVVCLVPDPDPVCLVVSLVVSLVVSLVVVLVVLVVVLVVVVVPPCSVVSSVVCSVVSSVVSVVSSVVCVVVVD

Secondary structure (DSSP, 8-state):
-HHHHHHHHHHHHHHHHHHHHHHHHHHHS-S-TTSHHHHHHHHHHHHHHHHHHHHHHHHHHTTTSTTHHHHHHHHTTTTTHHHHHHHHHHHHHH-